Protein AF-A0A6B3ARR5-F1 (afdb_monomer_lite)

Foldseek 3Di:
DDDDDDDDDDDLCLLDPPCVPDDDPDDDDDDDAQQQPSCQPVCQPPPLPPVHRDDSRGVVVSVVSSND

Secondary structure (DSSP, 8-state):
-PPPPP----S-TTTS-S-TT---S-----PPSS-S-S-TTTTTT-TT-TT-PPPTT-HHHHHHHHT-

Radius of gyration: 13.4 Å; chains: 1; bounding box: 26×28×40 Å

Structure (mmCIF, N/CA/C/O backbone):
data_AF-A0A6B3ARR5-F1
#
_entry.id   AF-A0A6B3ARR5-F1
#
loop_
_atom_site.group_PDB
_atom_site.id
_atom_site.type_symbol
_atom_site.label_atom_id
_atom_site.label_alt_id
_atom_site.label_comp_id
_atom_site.label_asym_id
_atom_site.label_entity_id
_atom_site.label_seq_id
_atom_site.pdbx_PDB_ins_code
_atom_site.Cartn_x
_atom_site.Cartn_y
_atom_site.Cartn_z
_atom_site.occupancy
_atom_site.B_iso_or_equiv
_atom_site.auth_seq_id
_atom_site.auth_comp_id
_atom_site.auth_asym_id
_atom_site.auth_atom_id
_atom_site.pdbx_PDB_model_num
ATOM 1 N N . CYS A 1 1 ? -13.779 -17.988 27.242 1.00 58.84 1 CYS A N 1
ATOM 2 C CA . CYS A 1 1 ? -12.837 -17.175 26.444 1.00 58.84 1 CYS A CA 1
ATOM 3 C C . CYS A 1 1 ? -13.495 -16.861 25.110 1.00 58.84 1 CYS A C 1
ATOM 5 O O . CYS A 1 1 ? -14.019 -17.789 24.506 1.00 58.84 1 CYS A O 1
ATOM 7 N N . ALA A 1 2 ? -13.545 -15.596 24.687 1.00 68.00 2 ALA A N 1
ATOM 8 C CA . ALA A 1 2 ? -14.076 -15.258 23.367 1.00 68.00 2 ALA A CA 1
ATOM 9 C C . ALA A 1 2 ? -13.160 -15.856 22.287 1.00 68.00 2 ALA A C 1
ATOM 11 O O . ALA A 1 2 ? -11.941 -15.720 22.368 1.00 68.00 2 ALA A O 1
ATOM 12 N N . SER A 1 3 ? -13.741 -16.565 21.322 1.00 70.88 3 SER A N 1
ATOM 13 C CA . SER A 1 3 ? -13.020 -17.032 20.138 1.00 70.88 3 SER A CA 1
ATOM 14 C C . SER A 1 3 ? -12.857 -15.849 19.185 1.00 70.88 3 SER A C 1
ATOM 16 O O . SER A 1 3 ? -13.837 -15.172 18.880 1.00 70.88 3 SER A O 1
ATOM 18 N N . ALA A 1 4 ? -11.628 -15.576 18.749 1.00 75.56 4 ALA A N 1
ATOM 19 C CA . ALA A 1 4 ? -11.370 -14.613 17.689 1.00 75.56 4 ALA A CA 1
ATOM 20 C C . ALA A 1 4 ? -11.592 -15.297 16.333 1.00 75.56 4 ALA A C 1
ATOM 22 O O . ALA A 1 4 ? -10.998 -16.341 16.061 1.00 75.56 4 ALA A O 1
ATOM 23 N N . SER A 1 5 ? -12.443 -14.723 15.482 1.00 78.12 5 SER A N 1
ATOM 24 C CA . SER A 1 5 ? -12.615 -15.173 14.100 1.00 78.12 5 SER A CA 1
ATOM 25 C C . SER A 1 5 ? -11.608 -14.465 13.198 1.00 78.12 5 SER A C 1
ATOM 27 O O . SER A 1 5 ? -11.643 -13.241 13.086 1.00 78.12 5 SER A O 1
ATOM 29 N N . ALA A 1 6 ? -10.743 -15.228 12.532 1.00 80.88 6 ALA A N 1
ATOM 30 C CA . ALA A 1 6 ? -9.849 -14.724 11.496 1.00 80.88 6 ALA A CA 1
ATOM 31 C C . ALA A 1 6 ? -10.422 -15.065 10.113 1.00 80.88 6 ALA A C 1
ATOM 33 O O . ALA A 1 6 ? -10.759 -16.220 9.851 1.00 80.88 6 ALA A O 1
ATOM 34 N N . SER A 1 7 ? -10.532 -14.071 9.232 1.00 86.12 7 SER A N 1
ATOM 35 C CA . SER A 1 7 ? -10.910 -14.262 7.827 1.00 86.12 7 SER A CA 1
ATOM 36 C C . SER A 1 7 ? -9.738 -13.895 6.927 1.0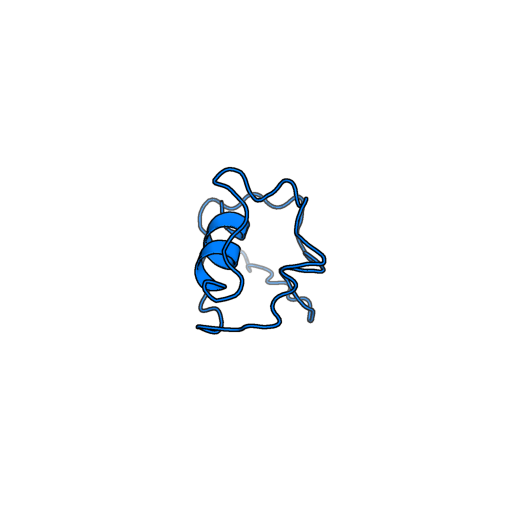0 86.12 7 SER A C 1
ATOM 38 O O . SER A 1 7 ? -9.200 -12.800 7.067 1.00 86.12 7 SER A O 1
ATOM 40 N N . SER A 1 8 ? -9.383 -14.766 5.986 1.00 89.19 8 SER A N 1
ATOM 41 C CA . SER A 1 8 ? -8.409 -14.476 4.933 1.00 89.19 8 SER A CA 1
ATOM 42 C C . SER A 1 8 ? -9.081 -14.493 3.560 1.00 89.19 8 SER A C 1
ATOM 44 O O . SER A 1 8 ? -10.056 -15.213 3.332 1.00 89.19 8 SER A O 1
ATOM 46 N N . ARG A 1 9 ? -8.559 -13.687 2.634 1.00 93.62 9 ARG A N 1
ATOM 47 C CA . ARG A 1 9 ? -8.937 -13.701 1.218 1.00 93.62 9 ARG A CA 1
ATOM 48 C C . ARG A 1 9 ? -7.671 -13.826 0.383 1.00 93.62 9 ARG A C 1
ATOM 50 O O . ARG A 1 9 ? -6.709 -13.109 0.626 1.00 93.62 9 ARG A O 1
ATOM 57 N N . ALA A 1 10 ? -7.672 -14.750 -0.572 1.00 95.81 10 ALA A N 1
ATOM 58 C CA . ALA A 1 10 ? -6.590 -14.855 -1.543 1.00 95.81 10 ALA A CA 1
ATOM 59 C C . ALA A 1 10 ? -6.751 -13.761 -2.609 1.00 95.81 10 ALA A C 1
ATOM 61 O O . ALA A 1 10 ? -7.856 -13.560 -3.114 1.00 95.81 10 ALA A O 1
ATOM 62 N N . GLY A 1 11 ? -5.658 -13.081 -2.950 1.00 95.06 11 GLY A N 1
ATOM 63 C CA . GLY A 1 11 ? -5.639 -12.013 -3.945 1.00 95.06 11 GLY A CA 1
ATOM 64 C C . GLY A 1 11 ? -4.374 -11.163 -3.848 1.00 95.06 11 GLY A C 1
ATOM 65 O O . GLY A 1 11 ? -3.558 -11.356 -2.949 1.00 95.06 11 GLY A O 1
ATOM 66 N N . ASP A 1 12 ? -4.228 -10.233 -4.788 1.00 96.25 12 ASP A N 1
ATOM 67 C CA . ASP A 1 12 ? -3.215 -9.179 -4.734 1.00 96.25 12 ASP A CA 1
ATOM 68 C C . ASP A 1 12 ? -3.744 -8.047 -3.847 1.00 96.25 12 ASP A C 1
ATOM 70 O O . ASP A 1 12 ? -4.665 -7.332 -4.235 1.00 96.25 12 ASP A O 1
ATOM 74 N N . THR A 1 13 ? -3.187 -7.900 -2.647 1.00 95.56 13 THR A N 1
ATOM 75 C CA . THR A 1 13 ? -3.639 -6.899 -1.671 1.00 95.56 13 THR A CA 1
ATOM 76 C C . THR A 1 13 ? -3.476 -5.462 -2.172 1.00 95.56 13 THR A C 1
ATOM 78 O O . THR A 1 13 ? -4.288 -4.600 -1.839 1.00 95.56 13 THR A O 1
ATOM 81 N N . LEU A 1 14 ? -2.447 -5.178 -2.977 1.00 96.50 14 LEU A N 1
ATOM 82 C CA . LEU A 1 14 ? -2.209 -3.824 -3.470 1.00 96.50 14 LEU A CA 1
ATOM 83 C C . LEU A 1 14 ? -3.211 -3.472 -4.570 1.00 96.50 14 LEU A C 1
ATOM 85 O O . LEU A 1 14 ? -3.815 -2.402 -4.516 1.00 96.50 14 LEU A O 1
ATOM 89 N N . ARG A 1 15 ? -3.454 -4.377 -5.520 1.00 96.69 15 ARG A N 1
ATOM 90 C CA . ARG A 1 15 ? -4.402 -4.144 -6.625 1.00 96.69 15 ARG A CA 1
ATOM 91 C C . ARG A 1 15 ? -5.868 -4.340 -6.233 1.00 96.69 15 ARG A C 1
ATOM 93 O O . ARG A 1 15 ? -6.750 -3.721 -6.824 1.00 96.69 15 ARG A O 1
ATOM 100 N N . ALA A 1 16 ? -6.141 -5.210 -5.266 1.00 96.12 16 ALA A N 1
ATOM 101 C CA . ALA A 1 16 ? -7.484 -5.626 -4.879 1.00 96.12 16 ALA A CA 1
ATOM 102 C C . ALA A 1 16 ? -7.583 -5.804 -3.358 1.00 96.12 16 ALA A C 1
ATOM 104 O O . ALA A 1 16 ? -7.679 -6.922 -2.845 1.00 96.12 16 ALA A O 1
ATOM 105 N N . ASP A 1 17 ? -7.584 -4.681 -2.639 1.00 95.00 17 ASP A N 1
ATOM 106 C CA . ASP A 1 17 ? -7.735 -4.678 -1.187 1.00 95.00 17 ASP A CA 1
ATOM 107 C C . ASP A 1 17 ? -9.039 -5.381 -0.760 1.00 95.00 17 ASP A C 1
ATOM 109 O O . ASP A 1 17 ? -10.155 -5.001 -1.125 1.00 95.00 17 ASP A O 1
ATOM 113 N N . ALA A 1 18 ? -8.879 -6.437 0.032 1.00 95.31 18 ALA A N 1
ATOM 114 C CA . ALA A 1 18 ? -9.952 -7.243 0.595 1.00 95.31 18 ALA A CA 1
ATOM 115 C C . ALA A 1 18 ? -10.691 -6.553 1.758 1.00 95.31 18 ALA A C 1
ATOM 117 O O . ALA A 1 18 ? -11.787 -6.990 2.135 1.00 95.31 18 ALA A O 1
ATOM 118 N N . HIS A 1 19 ? -10.086 -5.520 2.344 1.00 92.81 19 HIS A N 1
ATOM 119 C CA . HIS A 1 19 ? -10.474 -4.903 3.607 1.00 92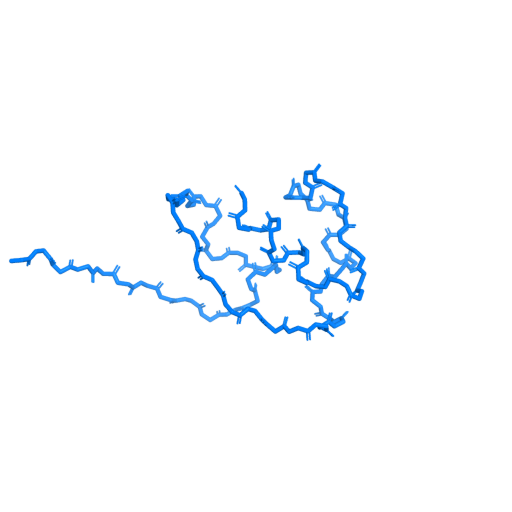.81 19 HIS A CA 1
ATOM 120 C C . HIS A 1 19 ? -10.418 -3.354 3.587 1.00 92.81 19 HIS A C 1
ATOM 122 O O . HIS A 1 19 ? -10.020 -2.760 4.587 1.00 92.81 19 HIS A O 1
ATOM 128 N N . PRO A 1 20 ? -10.930 -2.663 2.548 1.00 91.38 20 PRO A N 1
ATOM 129 C CA . PRO A 1 20 ? -10.709 -1.221 2.343 1.00 91.38 20 PRO A CA 1
ATOM 130 C C . PRO A 1 20 ? -11.343 -0.303 3.401 1.00 91.38 20 PRO A C 1
ATOM 132 O O . PRO A 1 20 ? -11.041 0.883 3.469 1.00 91.38 20 PRO A O 1
ATOM 135 N N . ALA A 1 21 ? -12.270 -0.824 4.210 1.00 90.50 21 ALA A N 1
ATOM 136 C CA . ALA A 1 21 ? -12.933 -0.080 5.283 1.00 90.50 21 ALA A CA 1
ATOM 137 C C . ALA A 1 21 ? -12.378 -0.408 6.679 1.00 90.50 21 ALA A C 1
ATOM 139 O O . ALA A 1 21 ? -12.867 0.129 7.676 1.00 90.50 21 ALA A O 1
ATOM 140 N N . VAL A 1 22 ? -11.409 -1.323 6.776 1.00 92.19 22 VAL A N 1
ATOM 141 C CA . VAL A 1 22 ? -10.841 -1.733 8.060 1.00 92.19 22 VAL A CA 1
ATOM 142 C C . VAL A 1 22 ? -9.856 -0.674 8.533 1.00 92.19 22 VAL A C 1
ATOM 144 O O . VAL A 1 22 ? -8.938 -0.292 7.819 1.00 92.19 22 VAL A O 1
ATOM 147 N N . ARG A 1 23 ? -10.034 -0.235 9.778 1.00 92.75 23 ARG A N 1
ATOM 148 C CA . ARG A 1 23 ? -8.999 0.460 10.541 1.00 92.75 23 ARG A CA 1
ATOM 149 C C . ARG A 1 23 ? -8.529 -0.481 11.634 1.00 92.75 23 ARG A C 1
ATOM 151 O O . ARG A 1 23 ? -9.359 -1.065 12.330 1.00 92.75 23 ARG A O 1
ATOM 158 N N . ALA A 1 24 ? -7.222 -0.646 11.745 1.00 93.75 24 ALA A N 1
ATOM 159 C CA . ALA A 1 24 ? -6.608 -1.528 12.721 1.00 93.75 24 ALA A CA 1
ATOM 160 C C . ALA A 1 24 ? -5.766 -0.709 13.699 1.00 93.75 24 ALA A C 1
ATOM 162 O O . ALA A 1 24 ? -5.077 0.221 13.293 1.00 93.75 24 ALA A O 1
ATOM 163 N N . ASP A 1 25 ? -5.789 -1.082 14.978 1.00 95.94 25 ASP A N 1
ATOM 164 C CA . ASP A 1 25 ? -4.897 -0.492 15.985 1.00 95.94 25 ASP A CA 1
ATOM 165 C C . ASP A 1 25 ? -3.435 -0.932 15.782 1.00 95.94 25 ASP A C 1
ATOM 167 O O . ASP A 1 25 ? -2.504 -0.270 16.237 1.00 95.94 25 ASP A O 1
ATOM 171 N N . ALA A 1 26 ? -3.231 -2.070 15.110 1.00 94.50 26 ALA A N 1
ATOM 172 C CA . ALA A 1 26 ? -1.926 -2.600 14.745 1.00 94.50 26 ALA A CA 1
ATOM 173 C C . ALA A 1 26 ? -2.007 -3.402 13.439 1.00 94.50 26 ALA A C 1
ATOM 175 O O . ALA A 1 26 ? -2.938 -4.185 13.237 1.00 94.50 26 ALA A O 1
AT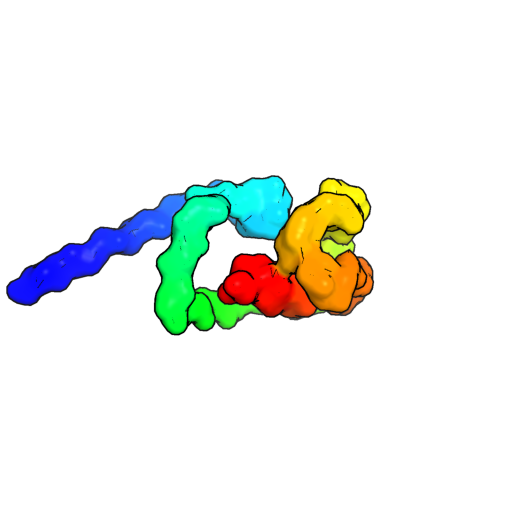OM 176 N N . VAL A 1 27 ? -0.986 -3.257 12.592 1.00 95.25 27 VAL A N 1
ATOM 177 C CA . VAL A 1 27 ? -0.801 -4.034 11.360 1.00 95.25 27 VAL A CA 1
ATOM 178 C C . VAL A 1 27 ? 0.519 -4.797 11.454 1.00 95.25 27 VAL A C 1
ATOM 180 O O . VAL A 1 27 ? 1.551 -4.231 11.810 1.00 95.25 27 VAL A O 1
ATOM 183 N N . LEU A 1 28 ? 0.492 -6.091 11.134 1.00 94.25 28 LEU A N 1
ATOM 184 C CA . LEU A 1 28 ? 1.678 -6.938 11.018 1.00 94.25 28 LEU A CA 1
ATOM 185 C C . LEU A 1 28 ? 1.680 -7.580 9.634 1.00 94.25 28 LEU A C 1
ATOM 187 O O . LEU A 1 28 ? 0.720 -8.250 9.258 1.00 94.25 28 LEU A O 1
ATOM 191 N N . CYS A 1 29 ? 2.773 -7.418 8.896 1.00 93.81 29 CYS A N 1
ATOM 192 C CA . CYS A 1 29 ? 2.968 -8.068 7.609 1.00 93.81 29 CYS A CA 1
ATOM 193 C C . CYS A 1 29 ? 4.440 -8.453 7.409 1.00 93.81 29 CYS A C 1
ATOM 195 O O . CYS A 1 29 ? 5.337 -7.903 8.045 1.00 93.81 29 CYS A O 1
ATOM 197 N N . HIS A 1 30 ? 4.676 -9.424 6.527 1.00 94.81 30 HIS A N 1
ATOM 198 C CA . HIS A 1 30 ? 6.003 -9.785 6.028 1.00 94.81 30 HIS A CA 1
ATOM 199 C C . HIS A 1 30 ? 5.922 -9.877 4.497 1.00 94.81 30 HIS A C 1
ATOM 201 O O . HIS A 1 30 ? 5.779 -10.977 3.954 1.00 94.81 30 HIS A O 1
ATOM 207 N N . PRO A 1 31 ? 5.870 -8.721 3.810 1.00 94.50 31 PRO A N 1
ATOM 208 C CA . PRO A 1 31 ? 5.678 -8.681 2.369 1.00 94.50 31 PRO A CA 1
ATOM 209 C C . PRO A 1 31 ? 6.915 -9.194 1.616 1.00 94.50 31 PRO A C 1
ATOM 211 O O . PRO A 1 31 ? 8.014 -9.225 2.176 1.00 94.50 31 PRO A O 1
ATOM 214 N N . PRO A 1 32 ? 6.760 -9.592 0.342 1.00 93.12 32 PRO A N 1
ATOM 215 C CA . PRO A 1 32 ? 7.905 -9.850 -0.522 1.00 93.12 32 PRO A CA 1
ATOM 216 C C . PRO A 1 32 ? 8.749 -8.576 -0.693 1.00 93.12 32 PRO A C 1
ATOM 218 O O . PRO A 1 32 ? 8.208 -7.476 -0.782 1.00 93.12 32 PRO A O 1
ATOM 221 N N . PHE A 1 33 ? 10.071 -8.744 -0.749 1.00 92.69 33 PHE A N 1
ATOM 222 C CA . PHE A 1 33 ? 11.032 -7.657 -0.953 1.00 92.69 33 PHE A CA 1
ATOM 223 C C . PHE A 1 33 ? 11.396 -7.512 -2.434 1.00 92.69 33 PHE A C 1
ATOM 225 O O . PHE A 1 33 ? 11.542 -8.520 -3.133 1.00 92.69 33 PHE A O 1
ATOM 232 N N . ASN A 1 34 ? 11.624 -6.274 -2.881 1.00 92.81 34 ASN A N 1
ATOM 233 C CA . ASN A 1 34 ? 12.088 -5.912 -4.222 1.00 92.81 34 ASN A CA 1
ATOM 234 C C . ASN A 1 34 ? 11.239 -6.517 -5.358 1.00 92.81 34 ASN A C 1
ATOM 236 O O . ASN A 1 34 ? 11.763 -6.888 -6.416 1.00 92.81 34 ASN A O 1
ATOM 240 N N . GLU A 1 35 ? 9.928 -6.637 -5.136 1.00 95.75 35 GLU A N 1
ATOM 241 C CA . GLU A 1 35 ? 8.990 -7.021 -6.188 1.00 95.75 35 GLU A CA 1
ATOM 242 C C . GLU A 1 35 ? 8.918 -5.879 -7.205 1.00 95.75 35 GLU A C 1
ATOM 244 O O . GLU A 1 35 ? 8.874 -4.709 -6.832 1.00 95.75 35 GLU A O 1
ATOM 249 N N . ARG A 1 36 ? 8.936 -6.187 -8.502 1.00 94.50 36 ARG A N 1
ATOM 250 C CA . ARG A 1 36 ? 8.919 -5.164 -9.567 1.00 94.50 36 ARG A CA 1
ATOM 251 C C . ARG A 1 36 ? 7.565 -5.062 -10.250 1.00 94.50 36 ARG A C 1
ATOM 253 O O . ARG A 1 36 ? 7.283 -4.035 -10.874 1.00 94.50 36 ARG A O 1
ATOM 260 N N . ASP A 1 37 ? 6.750 -6.107 -10.128 1.00 95.56 37 ASP A N 1
ATOM 261 C CA . ASP A 1 37 ? 5.414 -6.204 -10.717 1.00 95.56 37 ASP A CA 1
ATOM 262 C C . ASP A 1 37 ? 4.294 -6.103 -9.665 1.00 95.56 37 ASP A C 1
ATOM 264 O O . ASP A 1 37 ? 3.263 -6.773 -9.714 1.00 95.56 37 ASP A O 1
ATOM 268 N N . TRP A 1 38 ? 4.476 -5.224 -8.681 1.00 96.50 38 TRP A N 1
ATOM 269 C CA . TRP A 1 38 ? 3.476 -4.980 -7.636 1.00 96.50 38 TRP A CA 1
ATOM 270 C C . TRP A 1 38 ? 2.284 -4.119 -8.094 1.00 96.50 38 TRP A C 1
ATOM 272 O O . TRP A 1 38 ? 1.380 -3.867 -7.305 1.00 96.50 38 TRP A O 1
ATOM 282 N N . GLY A 1 39 ? 2.270 -3.653 -9.350 1.00 97.06 39 GLY A N 1
ATOM 283 C CA . GLY A 1 39 ? 1.181 -2.830 -9.900 1.00 97.06 39 GLY A CA 1
ATOM 284 C C . GLY A 1 39 ? 1.459 -1.333 -9.980 1.00 97.06 39 GLY A C 1
ATOM 285 O O . GLY A 1 39 ? 0.517 -0.557 -10.091 1.00 97.06 39 GLY A O 1
ATOM 286 N N . HIS A 1 40 ? 2.731 -0.920 -9.973 1.00 97.62 40 HIS A N 1
ATOM 287 C CA . HIS A 1 40 ? 3.156 0.489 -10.002 1.00 97.62 40 HIS A CA 1
ATOM 288 C C . HIS A 1 40 ? 2.371 1.376 -10.983 1.00 97.62 40 HIS A C 1
ATOM 290 O O . HIS A 1 40 ? 1.907 2.448 -10.606 1.00 97.62 40 HIS A O 1
ATOM 296 N N . ASP A 1 41 ? 2.218 0.948 -12.240 1.00 97.31 41 ASP A N 1
ATOM 297 C CA . ASP A 1 41 ? 1.565 1.778 -13.262 1.00 97.31 41 ASP A CA 1
ATOM 298 C C . ASP A 1 41 ? 0.045 1.819 -13.099 1.00 97.31 41 ASP A C 1
ATOM 300 O O . ASP A 1 41 ? -0.572 2.863 -13.295 1.00 97.31 41 ASP A O 1
ATOM 304 N N . GLU A 1 42 ? -0.556 0.695 -12.709 1.00 98.06 42 GLU A N 1
ATOM 305 C CA . GLU A 1 42 ? -1.996 0.579 -12.460 1.00 98.06 42 GLU A CA 1
ATOM 306 C C . GLU A 1 42 ? -2.420 1.438 -11.261 1.00 98.06 42 GLU A C 1
ATOM 308 O O . GLU A 1 42 ? -3.507 2.013 -11.251 1.00 98.06 42 GLU A O 1
ATOM 313 N N . LEU A 1 43 ? -1.534 1.557 -10.269 1.00 97.69 43 LEU A N 1
ATOM 314 C CA . LEU A 1 43 ? -1.774 2.248 -9.007 1.00 97.69 43 LEU A CA 1
ATOM 315 C C . LEU A 1 43 ? -1.207 3.674 -8.983 1.00 97.69 43 LEU A C 1
ATOM 317 O O . LEU A 1 43 ? -1.177 4.289 -7.923 1.00 97.69 43 LEU A O 1
ATOM 321 N N . ALA A 1 44 ? -0.777 4.238 -10.116 1.00 97.56 44 ALA A N 1
ATOM 322 C CA . ALA A 1 44 ? -0.080 5.531 -10.159 1.00 97.56 44 ALA A CA 1
ATOM 323 C C . ALA A 1 44 ? -0.851 6.702 -9.506 1.00 97.56 44 ALA A C 1
ATOM 325 O O . ALA A 1 44 ? -0.236 7.649 -9.018 1.00 97.56 44 ALA A O 1
ATOM 326 N N . TYR A 1 45 ? -2.187 6.630 -9.485 1.00 96.88 45 TYR A N 1
ATOM 327 C CA . TYR A 1 45 ? -3.084 7.650 -8.921 1.00 96.88 45 TYR A CA 1
ATOM 328 C C . TYR A 1 45 ? -3.870 7.160 -7.702 1.00 96.88 45 TYR A C 1
ATOM 330 O O . TYR A 1 45 ? -4.898 7.745 -7.354 1.00 96.88 45 TYR A O 1
ATOM 338 N N . ASP A 1 46 ? -3.435 6.065 -7.082 1.00 97.31 46 ASP A N 1
ATOM 339 C CA . ASP A 1 46 ? -4.121 5.525 -5.918 1.00 97.31 46 ASP A CA 1
ATOM 340 C C . ASP A 1 46 ? -4.066 6.526 -4.745 1.00 97.31 46 ASP A C 1
ATOM 342 O O . ASP A 1 46 ? -2.991 7.049 -4.428 1.00 97.31 46 ASP A O 1
ATOM 346 N N . PRO A 1 47 ? -5.205 6.824 -4.092 1.00 95.31 47 PRO A N 1
ATOM 347 C CA . PRO A 1 47 ? -5.264 7.822 -3.028 1.00 95.31 47 PRO A CA 1
ATOM 348 C C . PRO A 1 47 ? -4.483 7.428 -1.769 1.00 95.31 47 PRO A C 1
ATOM 350 O O . PRO A 1 47 ? -4.259 8.293 -0.924 1.00 95.31 47 PRO A O 1
ATOM 353 N N . ARG A 1 48 ? -4.065 6.162 -1.625 1.00 96.12 48 ARG A N 1
ATOM 354 C CA . ARG A 1 48 ? -3.284 5.710 -0.464 1.00 96.12 48 ARG A CA 1
ATOM 355 C C . ARG A 1 48 ? -1.849 6.256 -0.444 1.00 96.12 48 ARG A C 1
ATOM 357 O O . ARG A 1 48 ? -1.175 6.162 0.574 1.00 96.12 48 ARG A O 1
ATOM 364 N N . TRP A 1 49 ? -1.366 6.829 -1.549 1.00 97.19 49 TRP A N 1
ATOM 365 C CA . TRP A 1 49 ? -0.017 7.398 -1.657 1.00 97.19 49 TRP A CA 1
ATOM 366 C C . TRP A 1 49 ? 0.090 8.808 -1.059 1.00 97.19 49 TRP A C 1
ATOM 368 O O . TRP A 1 49 ? 0.463 9.762 -1.746 1.00 97.19 49 TRP A O 1
ATOM 378 N N . GLU A 1 50 ? -0.224 8.951 0.229 1.00 97.00 50 GLU A N 1
ATOM 379 C CA . GLU A 1 50 ? -0.152 10.227 0.961 1.00 97.00 50 GLU A CA 1
ATOM 380 C C . GLU A 1 50 ? 1.256 10.847 0.924 1.00 97.00 50 GLU A C 1
ATOM 382 O O . GLU A 1 50 ? 1.409 12.065 0.815 1.00 97.00 50 GLU A O 1
ATOM 387 N N . TYR A 1 51 ? 2.293 10.006 0.945 1.00 97.19 51 TYR A N 1
ATOM 388 C CA . TYR A 1 51 ? 3.701 10.417 0.950 1.00 97.19 51 TYR A CA 1
ATOM 389 C C . TYR A 1 51 ? 4.349 10.352 -0.440 1.00 97.19 51 TYR A C 1
ATOM 391 O O . TYR A 1 51 ? 5.573 10.424 -0.568 1.00 97.19 51 TYR A O 1
ATOM 399 N N . GLY A 1 52 ? 3.529 10.249 -1.488 1.00 97.31 52 GLY A N 1
ATOM 400 C CA . GLY A 1 52 ? 3.959 10.127 -2.876 1.00 97.31 52 GLY A CA 1
ATOM 401 C C . GLY A 1 52 ? 3.999 8.681 -3.370 1.00 97.31 52 GLY A C 1
ATOM 402 O O . GLY A 1 52 ? 4.068 7.727 -2.593 1.00 97.31 52 GLY A O 1
ATOM 403 N N . LEU A 1 53 ? 3.937 8.530 -4.696 1.00 97.88 53 LEU A N 1
ATOM 404 C CA . LEU A 1 53 ? 3.959 7.237 -5.380 1.00 97.88 53 LEU A CA 1
ATOM 405 C C . LEU A 1 53 ? 5.296 6.514 -5.112 1.00 97.88 53 LEU A C 1
ATOM 407 O O . LEU A 1 53 ? 6.347 7.056 -5.472 1.00 97.88 53 LEU A O 1
ATOM 411 N N . PRO A 1 54 ? 5.284 5.302 -4.520 1.00 97.69 54 PRO A N 1
ATOM 412 C CA . PRO A 1 54 ? 6.487 4.493 -4.354 1.00 97.69 54 PRO A CA 1
ATOM 413 C C . PRO A 1 54 ? 7.182 4.221 -5.687 1.00 97.69 54 PRO A C 1
ATOM 415 O O . PRO A 1 54 ? 6.528 3.919 -6.683 1.00 97.69 54 PRO A O 1
ATOM 418 N N . ALA A 1 55 ? 8.516 4.271 -5.710 1.00 96.62 55 ALA A N 1
ATOM 419 C CA . ALA A 1 55 ? 9.269 3.891 -6.898 1.00 96.62 55 ALA A CA 1
ATOM 420 C C . ALA A 1 55 ? 9.036 2.411 -7.236 1.00 96.62 55 ALA A C 1
ATOM 422 O O . ALA A 1 55 ? 8.883 1.571 -6.350 1.00 96.62 55 ALA A O 1
ATOM 423 N N . ARG A 1 56 ? 9.081 2.060 -8.527 1.00 96.69 56 ARG A N 1
ATOM 424 C CA . ARG A 1 56 ? 8.855 0.676 -8.983 1.00 96.69 56 ARG A CA 1
ATOM 425 C C . ARG A 1 56 ? 9.744 -0.356 -8.278 1.00 96.69 56 ARG A C 1
ATOM 427 O O . ARG A 1 56 ? 9.299 -1.477 -8.079 1.00 96.69 56 ARG A O 1
ATOM 434 N N . THR A 1 57 ? 10.975 0.004 -7.920 1.00 95.88 57 THR A N 1
ATOM 435 C CA . THR A 1 57 ? 11.939 -0.886 -7.247 1.00 95.88 57 THR A CA 1
ATOM 436 C C . THR A 1 57 ? 11.836 -0.884 -5.721 1.00 95.88 57 THR A C 1
ATOM 438 O O . THR A 1 5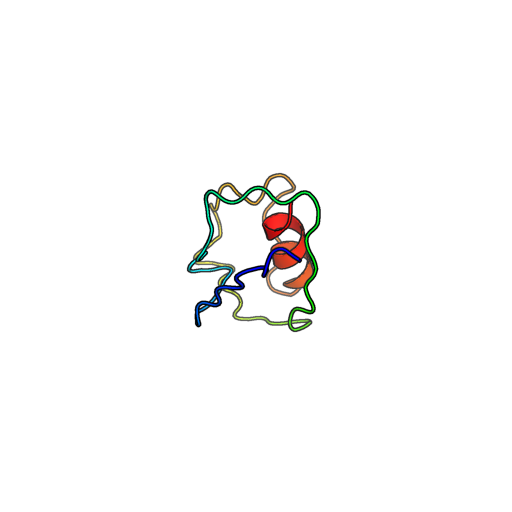7 ? 12.618 -1.569 -5.080 1.00 95.88 57 THR A O 1
ATOM 441 N N . GLU A 1 58 ? 10.906 -0.122 -5.145 1.00 96.31 58 GLU A N 1
ATOM 442 C CA . GLU A 1 58 ? 10.749 0.077 -3.698 1.00 96.31 58 GLU A CA 1
ATOM 443 C C . GLU A 1 58 ? 9.344 -0.375 -3.257 1.00 96.31 58 GLU A C 1
ATOM 445 O O . GLU A 1 58 ? 8.577 0.382 -2.655 1.00 96.31 58 GLU A O 1
ATOM 450 N N . SER A 1 59 ? 8.973 -1.614 -3.603 1.00 97.12 59 SER A N 1
ATOM 451 C CA . SER A 1 59 ? 7.667 -2.227 -3.291 1.00 97.12 59 SER A CA 1
ATOM 452 C C . SER A 1 59 ? 7.297 -2.176 -1.802 1.00 97.12 59 SER A C 1
ATOM 454 O O . SER A 1 59 ? 6.133 -2.096 -1.421 1.00 97.12 59 SER A O 1
ATOM 456 N N . GLU A 1 60 ? 8.303 -2.164 -0.944 1.00 96.88 60 GLU A N 1
ATOM 457 C CA . GLU A 1 60 ? 8.237 -2.121 0.503 1.00 96.88 60 GLU A CA 1
ATOM 458 C C . GLU A 1 60 ? 7.568 -0.827 0.978 1.00 96.88 60 GLU A C 1
ATOM 460 O O . GLU A 1 60 ? 6.775 -0.851 1.918 1.00 96.88 60 GLU A O 1
ATOM 465 N N . LEU A 1 61 ? 7.801 0.291 0.283 1.00 97.12 61 LEU A N 1
ATOM 466 C CA . LEU A 1 61 ? 7.135 1.560 0.578 1.00 97.12 61 LEU A CA 1
ATOM 467 C C . LEU A 1 61 ? 5.653 1.544 0.176 1.00 97.12 61 LEU A C 1
ATOM 469 O O . LEU A 1 61 ? 4.851 2.229 0.812 1.00 97.12 61 LEU A O 1
ATOM 473 N N . ALA A 1 62 ? 5.270 0.745 -0.827 1.00 97.75 62 ALA A N 1
ATOM 474 C CA . ALA A 1 62 ? 3.861 0.528 -1.161 1.00 97.75 62 ALA A CA 1
ATOM 475 C C . ALA A 1 62 ? 3.141 -0.244 -0.047 1.00 97.75 62 ALA A C 1
ATOM 477 O O . ALA A 1 62 ? 2.037 0.131 0.349 1.00 97.75 62 ALA A O 1
ATOM 478 N N . TRP A 1 63 ? 3.791 -1.265 0.521 1.00 97.69 63 TRP A N 1
ATOM 479 C CA . TRP A 1 63 ? 3.268 -1.998 1.679 1.00 97.69 63 TRP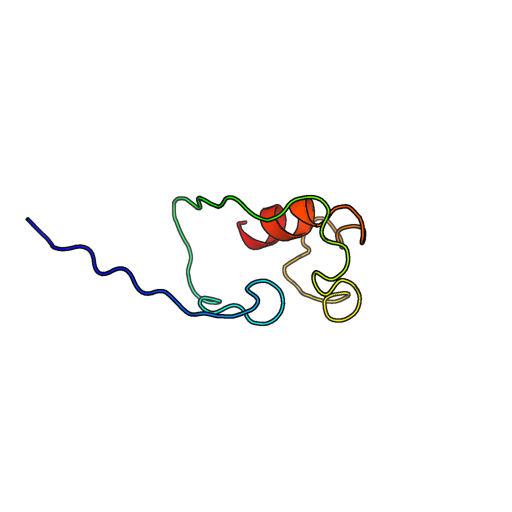 A CA 1
ATOM 480 C C . TRP A 1 63 ? 3.175 -1.137 2.937 1.00 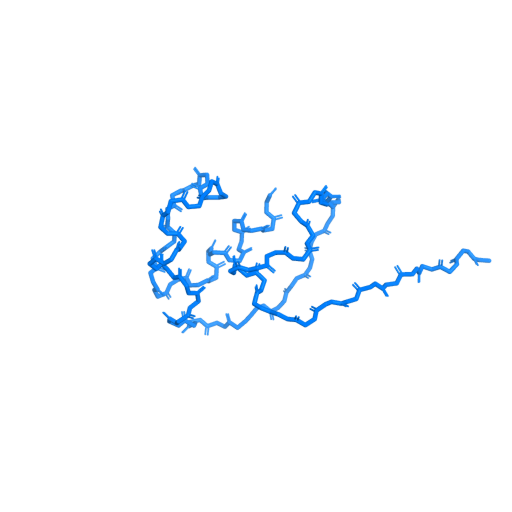97.69 63 TRP A C 1
ATOM 482 O O . TRP A 1 63 ? 2.171 -1.218 3.641 1.00 97.69 63 TRP A O 1
ATOM 492 N N . VAL A 1 64 ? 4.181 -0.294 3.205 1.00 97.06 64 VAL A N 1
ATOM 493 C CA . VAL A 1 64 ? 4.144 0.641 4.340 1.00 97.06 64 VAL A CA 1
ATOM 494 C C . VAL A 1 64 ? 2.965 1.596 4.203 1.00 97.06 64 VAL A C 1
ATOM 496 O O . VAL A 1 64 ? 2.169 1.675 5.126 1.00 97.06 64 VAL A O 1
ATOM 499 N N . GLN A 1 65 ? 2.803 2.266 3.058 1.00 97.06 65 GLN A N 1
ATOM 500 C CA . GLN A 1 65 ? 1.693 3.208 2.877 1.00 97.06 65 GLN A CA 1
ATOM 501 C C . GLN A 1 65 ? 0.319 2.528 2.868 1.00 97.06 65 GLN A C 1
ATOM 503 O O . GLN A 1 65 ? -0.639 3.118 3.340 1.00 97.06 65 GLN A O 1
ATOM 508 N N . HIS A 1 66 ? 0.207 1.283 2.396 1.00 97.19 66 HIS A N 1
ATOM 509 C CA . HIS A 1 66 ? -1.044 0.525 2.505 1.00 97.19 66 HIS A CA 1
ATOM 510 C C . HIS A 1 66 ? -1.431 0.202 3.962 1.00 97.19 66 HIS A C 1
ATOM 512 O O . HIS A 1 66 ? -2.612 0.037 4.254 1.00 97.19 66 HIS A O 1
ATOM 518 N N . ALA A 1 67 ? -0.455 0.092 4.865 1.00 96.19 67 ALA A N 1
ATOM 519 C CA . ALA A 1 67 ? -0.685 -0.215 6.274 1.00 96.19 67 ALA A CA 1
ATOM 520 C C . ALA A 1 67 ? -0.993 1.017 7.152 1.00 96.19 67 ALA A C 1
ATOM 522 O O . ALA A 1 67 ? -1.315 0.827 8.328 1.00 96.19 67 ALA A O 1
ATOM 523 N N . LEU A 1 68 ? -0.852 2.237 6.618 1.00 92.25 68 LEU A N 1
ATOM 524 C CA . LEU A 1 68 ? -1.121 3.509 7.306 1.00 92.25 68 LEU A CA 1
ATOM 525 C C . LEU A 1 68 ? -2.588 3.934 7.137 1.00 92.25 68 LEU A C 1
ATOM 527 O O . LEU A 1 68 ? -3.175 4.400 8.142 1.00 92.25 68 LEU A O 1
#

Sequence (68 aa):
CASASASSRAGDTLRADAHPAVRADAVLCHPPFNERDWGHDELAYDPRWEYGLPARTESELAWVQHAL

pLDDT: mean 93.35, std 7.31, range [58.84, 98.06]